Protein AF-A0A972VVW3-F1 (afdb_monomer)

Foldseek 3Di:
DDPDDPPPDPPPPPPDPPDDCVCLVPPPDPVSVVVVVVVVVVVVCVVVVVVVVVVD

Mean predicted aligned error: 14.83 Å

Radius of gyration: 24.42 Å; Cα contacts (8 Å, |Δi|>4): 8; chains: 1; bounding box: 31×26×82 Å

InterPro domains:
  IPR036927 Cytochrome c oxidase-like, subunit I superfamily [G3DSA:1.20.210.10] (7-56)
  IPR036927 Cytochrome c oxidase-like, subunit I superfamily [SSF81442] (21-56)

Organism: NCBI:txid2030880

Sequence (56 aa):
MSAIIEEHHHDDHHHGPAKGLMRWVYTTNHKDIGTLYLWFSFAMFLLGGTFALVIR

Solvent-accessible surface area (backbone atoms only — not comparable to full-atom values): 3696 Å² total; per-residue (Å²): 138,82,84,72,79,86,77,76,75,81,72,82,80,82,78,67,77,78,84,54,69,66,46,62,73,69,45,87,46,69,69,58,44,49,52,53,50,52,50,54,52,50,51,51,48,51,55,53,50,50,53,53,60,71,77,102

pLDDT: mean 71.35, std 14.85, range [44.91, 92.88]

Secondary structure (DSSP, 8-state):
-------------------SHHHHHH---HHHHHHHHHHHHHHHHHHHHHHHHHH-

Structure (mmCIF, N/CA/C/O backbone):
data_AF-A0A972VVW3-F1
#
_entry.id   AF-A0A972VVW3-F1
#
loop_
_atom_site.group_PDB
_atom_site.id
_atom_site.type_symbol
_atom_site.label_atom_id
_atom_site.label_alt_id
_atom_site.label_comp_id
_atom_site.label_asym_id
_atom_site.label_entity_id
_atom_site.label_seq_id
_atom_site.pdbx_PDB_ins_code
_atom_site.Cartn_x
_atom_site.Cartn_y
_atom_site.Cartn_z
_atom_site.occupancy
_atom_site.B_iso_or_equiv
_atom_site.auth_seq_id
_atom_site.auth_comp_id
_atom_site.auth_asym_id
_atom_site.auth_atom_id
_atom_site.pdbx_PDB_model_num
ATOM 1 N N . MET A 1 1 ? 5.326 17.153 -61.927 1.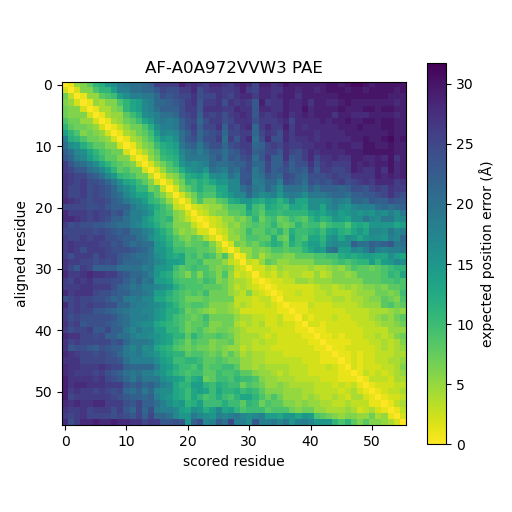00 44.91 1 MET A N 1
ATOM 2 C CA . MET A 1 1 ? 5.679 17.749 -60.623 1.00 44.91 1 MET A CA 1
ATOM 3 C C . MET A 1 1 ? 4.639 17.292 -59.616 1.00 44.91 1 MET A C 1
ATOM 5 O O . MET A 1 1 ? 3.620 17.943 -59.443 1.00 44.91 1 MET A O 1
ATOM 9 N N . SER A 1 2 ? 4.836 16.100 -59.060 1.00 46.78 2 SER A N 1
ATOM 10 C CA . SER A 1 2 ? 4.022 15.548 -57.978 1.00 46.78 2 SER A CA 1
ATOM 11 C C . SER A 1 2 ? 4.538 16.131 -56.668 1.00 46.78 2 SER A C 1
ATOM 13 O O . SER A 1 2 ? 5.574 15.694 -56.170 1.00 46.78 2 SER A O 1
ATOM 15 N N . ALA A 1 3 ? 3.853 17.140 -56.137 1.00 56.47 3 ALA A N 1
ATOM 16 C CA . ALA A 1 3 ? 4.007 17.492 -54.734 1.00 56.47 3 ALA A CA 1
ATOM 17 C C . ALA A 1 3 ? 3.339 16.369 -53.930 1.00 56.47 3 ALA A C 1
ATOM 19 O O . ALA A 1 3 ? 2.121 16.341 -53.771 1.00 56.47 3 ALA A O 1
ATOM 20 N N . ILE A 1 4 ? 4.138 15.375 -53.547 1.00 60.16 4 ILE A N 1
ATOM 21 C CA . ILE A 1 4 ? 3.747 14.378 -52.557 1.00 60.16 4 ILE A CA 1
ATOM 22 C C . I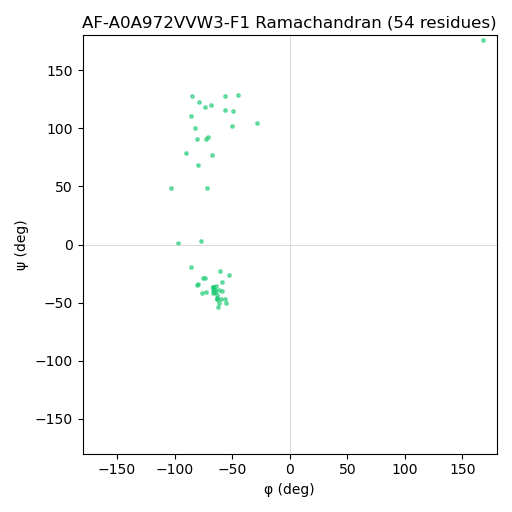LE A 1 4 ? 3.668 15.137 -51.236 1.00 60.16 4 ILE A C 1
ATOM 24 O O . ILE A 1 4 ? 4.627 15.781 -50.822 1.00 60.16 4 ILE A O 1
ATOM 28 N N . ILE A 1 5 ? 2.477 15.119 -50.654 1.00 59.69 5 ILE A N 1
ATOM 29 C CA . ILE A 1 5 ? 2.151 15.672 -49.348 1.00 59.69 5 ILE A CA 1
ATOM 30 C C . ILE A 1 5 ? 3.084 15.014 -48.326 1.00 59.69 5 ILE A C 1
ATOM 32 O O . ILE A 1 5 ? 3.038 13.802 -48.132 1.00 59.69 5 ILE A O 1
ATOM 36 N N . GLU A 1 6 ? 3.946 15.808 -47.700 1.00 59.56 6 GLU A N 1
ATOM 37 C CA . GLU A 1 6 ? 4.760 15.386 -46.562 1.00 59.56 6 GLU A CA 1
ATOM 38 C C . GLU A 1 6 ? 3.881 15.420 -45.301 1.00 59.56 6 GLU A C 1
ATOM 40 O O . GLU A 1 6 ? 4.036 16.263 -44.424 1.00 59.56 6 GLU A O 1
ATOM 45 N N . GLU A 1 7 ? 2.899 14.518 -45.233 1.00 60.59 7 GLU A N 1
ATOM 46 C CA . GLU A 1 7 ? 2.274 14.133 -43.966 1.00 60.59 7 GLU A CA 1
ATOM 47 C C . GLU A 1 7 ? 3.062 12.957 -43.406 1.00 60.59 7 GLU A C 1
ATOM 49 O O . GLU A 1 7 ? 2.687 11.790 -43.522 1.00 60.59 7 GLU A O 1
ATOM 54 N N . HIS A 1 8 ? 4.204 13.268 -42.804 1.00 55.91 8 HIS A N 1
ATOM 55 C CA . HIS A 1 8 ? 4.828 12.323 -41.900 1.00 55.91 8 HIS A CA 1
ATOM 56 C C . HIS A 1 8 ? 4.108 12.452 -40.557 1.00 55.91 8 HIS A C 1
ATOM 58 O O . HIS A 1 8 ? 4.434 13.295 -39.722 1.00 55.91 8 HIS A O 1
ATOM 64 N N . HIS A 1 9 ? 3.062 11.643 -40.389 1.00 51.56 9 HIS A N 1
ATOM 65 C CA . HIS A 1 9 ? 2.523 11.291 -39.085 1.00 51.56 9 HIS A CA 1
ATOM 66 C C . HIS A 1 9 ? 3.685 10.852 -38.191 1.00 51.56 9 HIS A C 1
ATOM 68 O O . HIS A 1 9 ? 4.353 9.856 -38.458 1.00 51.56 9 HIS A O 1
ATOM 74 N N . HIS A 1 10 ? 3.955 11.617 -37.138 1.00 57.22 10 HIS A N 1
ATOM 75 C CA . HIS A 1 10 ? 4.811 11.148 -36.063 1.00 57.22 10 HIS A CA 1
ATOM 76 C C . HIS A 1 10 ? 4.011 10.105 -35.286 1.00 57.22 10 HIS A C 1
ATOM 78 O O . HIS A 1 10 ? 3.249 10.447 -34.384 1.00 57.22 10 HIS A O 1
ATOM 84 N N . ASP A 1 11 ? 4.158 8.851 -35.712 1.00 56.31 11 ASP A N 1
ATOM 85 C CA . ASP A 1 11 ? 3.681 7.665 -35.021 1.00 56.31 11 ASP A CA 1
ATOM 86 C C . ASP A 1 11 ? 4.010 7.743 -33.527 1.00 56.31 11 ASP A C 1
ATOM 88 O O . ASP A 1 11 ? 5.148 7.985 -33.108 1.00 56.31 11 ASP A O 1
ATOM 92 N N . ASP A 1 12 ? 2.974 7.521 -32.727 1.00 56.75 12 ASP A N 1
ATOM 93 C CA . ASP A 1 12 ? 3.021 7.384 -31.287 1.00 56.75 12 ASP A CA 1
ATOM 94 C C . ASP A 1 12 ? 4.104 6.378 -30.866 1.00 56.75 12 ASP A C 1
ATOM 96 O O . ASP A 1 12 ? 3.928 5.157 -30.896 1.00 56.75 12 ASP A O 1
ATOM 100 N N . HIS A 1 13 ? 5.246 6.895 -30.413 1.00 55.09 13 HIS A N 1
ATOM 101 C CA . HIS A 1 13 ? 6.293 6.113 -29.768 1.00 55.09 13 HIS A CA 1
ATOM 102 C C . HIS A 1 13 ? 5.803 5.577 -28.406 1.00 55.09 13 HIS A C 1
ATOM 104 O O . HIS A 1 13 ? 6.185 6.058 -27.336 1.00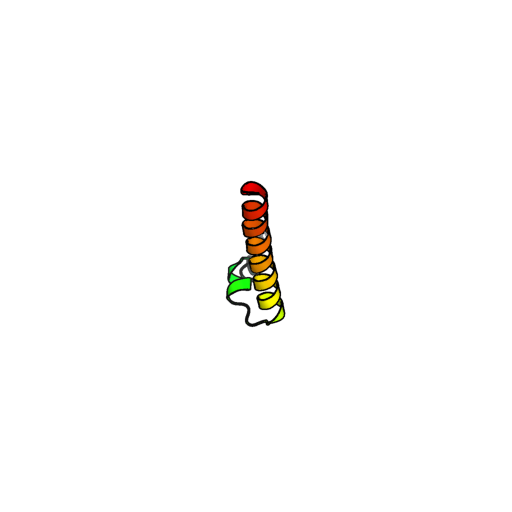 55.09 13 HIS A O 1
ATOM 110 N N . HIS A 1 14 ? 4.985 4.522 -28.427 1.00 53.31 14 HIS A N 1
ATOM 111 C CA . HIS A 1 14 ? 4.549 3.733 -27.270 1.00 53.31 14 HIS A CA 1
ATOM 112 C C . HIS A 1 14 ? 5.677 2.843 -26.696 1.00 53.31 14 HIS A C 1
ATOM 114 O O . HIS A 1 14 ? 5.478 1.668 -26.402 1.00 53.31 14 HIS A O 1
ATOM 120 N N . HIS A 1 15 ? 6.870 3.394 -26.461 1.00 52.34 15 HIS A N 1
ATOM 121 C CA . HIS A 1 15 ? 7.967 2.709 -25.757 1.00 52.34 15 HIS A CA 1
ATOM 122 C C . HIS A 1 15 ? 8.121 3.207 -24.312 1.00 52.34 15 HIS A C 1
ATOM 124 O O . HIS A 1 15 ? 9.210 3.530 -23.844 1.00 52.34 15 HIS A O 1
ATOM 130 N N . GLY A 1 16 ? 7.012 3.272 -23.573 1.00 56.75 16 GLY A N 1
ATOM 131 C CA . GLY A 1 16 ? 7.058 3.455 -22.124 1.00 56.75 16 GLY A CA 1
ATOM 132 C C . GLY A 1 16 ? 7.245 2.101 -21.428 1.00 56.75 16 GLY A C 1
ATOM 133 O O . GLY A 1 16 ? 6.439 1.208 -21.686 1.00 56.75 16 GLY A O 1
ATOM 134 N N . PRO A 1 17 ? 8.234 1.914 -20.529 1.00 57.88 17 PRO A N 1
ATOM 135 C CA . PRO A 1 17 ? 8.420 0.651 -19.814 1.00 57.88 17 PRO A CA 1
ATOM 136 C C . PRO A 1 17 ? 7.127 0.290 -19.083 1.00 57.88 17 PRO A C 1
ATOM 138 O O . PRO A 1 17 ? 6.599 1.142 -18.359 1.00 57.88 17 PRO A O 1
ATOM 141 N N . ALA A 1 18 ? 6.637 -0.940 -19.296 1.00 55.81 18 ALA A N 1
ATOM 142 C CA . ALA A 1 18 ? 5.372 -1.485 -18.797 1.00 55.81 18 ALA A CA 1
ATOM 143 C C . ALA A 1 18 ? 4.948 -0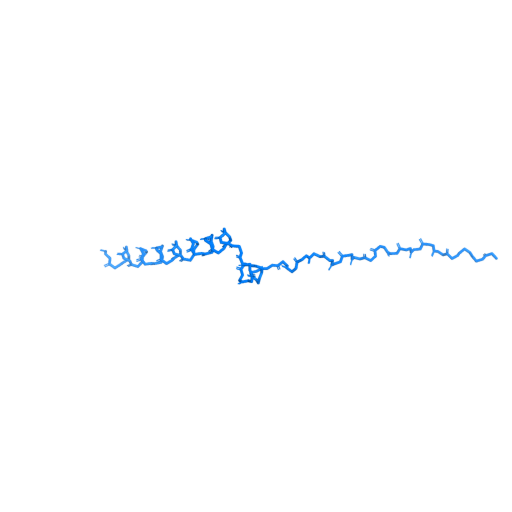.822 -17.475 1.00 55.81 18 ALA A C 1
ATOM 145 O O . ALA A 1 18 ? 5.562 -1.014 -16.419 1.00 55.81 18 ALA A O 1
ATOM 146 N N . LYS A 1 19 ? 3.960 0.070 -17.576 1.00 52.97 19 LYS A N 1
ATOM 147 C CA . LYS A 1 19 ? 3.465 0.887 -16.469 1.00 52.97 19 LYS A CA 1
ATOM 148 C C . LYS A 1 19 ? 2.427 0.043 -15.737 1.00 52.97 19 LYS A C 1
ATOM 150 O O . LYS A 1 19 ? 1.374 -0.236 -16.298 1.00 52.97 19 LYS A O 1
ATOM 155 N N . GLY A 1 20 ? 2.719 -0.397 -14.515 1.00 61.91 20 GLY A N 1
ATOM 156 C CA . GLY A 1 20 ? 1.737 -1.124 -13.711 1.00 61.91 20 GLY A CA 1
ATOM 157 C C . GLY A 1 20 ? 2.313 -1.810 -12.479 1.00 61.91 20 GLY A C 1
ATOM 158 O O . GLY A 1 20 ? 3.528 -1.841 -12.278 1.00 61.91 20 GLY A O 1
ATOM 159 N N . LEU A 1 21 ? 1.416 -2.405 -11.685 1.00 60.09 21 LEU A N 1
ATOM 160 C CA . LEU A 1 21 ? 1.724 -3.247 -10.519 1.00 60.09 21 LEU A CA 1
ATOM 161 C C . LEU A 1 21 ? 2.702 -4.384 -10.862 1.00 60.09 21 LEU A C 1
ATOM 163 O O . LEU A 1 21 ? 3.485 -4.791 -10.015 1.00 60.09 21 LEU A O 1
ATOM 167 N N . MET A 1 22 ? 2.745 -4.823 -12.126 1.00 58.09 22 MET A N 1
ATOM 168 C CA . MET A 1 22 ? 3.741 -5.782 -12.620 1.00 58.09 22 MET A CA 1
ATOM 169 C C . MET A 1 22 ? 5.185 -5.288 -12.458 1.00 58.09 22 MET A C 1
ATOM 171 O O . MET A 1 22 ? 6.062 -6.098 -12.183 1.00 58.09 22 MET A O 1
ATOM 175 N N . ARG A 1 23 ? 5.457 -3.975 -12.539 1.00 65.06 23 ARG A N 1
ATOM 176 C CA . ARG A 1 23 ? 6.796 -3.450 -12.229 1.00 65.06 23 ARG A CA 1
ATOM 177 C C . ARG A 1 23 ? 7.130 -3.616 -10.749 1.00 65.06 23 ARG A C 1
ATOM 179 O O . ARG A 1 23 ? 8.258 -3.944 -10.435 1.00 65.06 23 ARG A O 1
ATOM 186 N N . TRP A 1 24 ? 6.154 -3.452 -9.862 1.00 63.41 24 TRP A N 1
ATOM 187 C CA . TRP A 1 24 ? 6.334 -3.616 -8.417 1.00 63.41 24 TRP A CA 1
ATOM 188 C C . TRP A 1 24 ? 6.435 -5.084 -7.984 1.00 63.41 24 TRP A C 1
ATOM 190 O O . TRP A 1 24 ? 7.093 -5.379 -6.996 1.00 63.41 24 TRP A O 1
ATOM 200 N N . VAL A 1 25 ? 5.813 -6.008 -8.722 1.00 67.12 25 VAL A N 1
ATOM 201 C CA . VAL A 1 25 ? 5.899 -7.455 -8.454 1.00 67.12 25 VAL A CA 1
ATOM 202 C C . VAL A 1 25 ? 7.196 -8.058 -9.012 1.00 67.12 25 VAL A C 1
ATOM 204 O O . VAL A 1 25 ? 7.772 -8.939 -8.383 1.00 67.12 25 VAL A O 1
ATOM 207 N N . TYR A 1 26 ? 7.693 -7.563 -10.153 1.00 63.06 26 TYR A N 1
ATOM 208 C CA . TYR A 1 26 ? 8.945 -8.029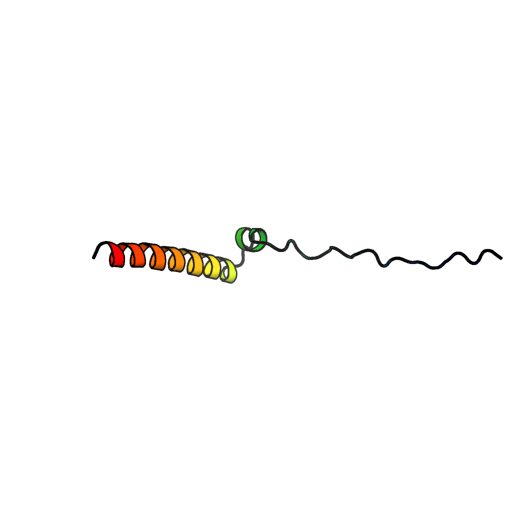 -10.771 1.00 63.06 26 TYR A CA 1
ATOM 209 C C . TYR A 1 26 ? 10.178 -7.164 -10.449 1.00 63.06 26 TYR A C 1
ATOM 211 O O . TYR A 1 26 ? 11.267 -7.450 -10.946 1.00 63.06 26 TYR A O 1
ATOM 219 N N . THR A 1 27 ? 10.057 -6.108 -9.638 1.00 64.94 27 THR A N 1
ATOM 220 C CA . THR A 1 27 ? 11.224 -5.318 -9.209 1.00 64.94 27 THR A CA 1
ATOM 221 C C . THR A 1 27 ? 12.030 -6.116 -8.179 1.00 64.94 27 THR A C 1
ATOM 223 O O . THR A 1 27 ? 11.556 -6.454 -7.100 1.00 64.94 27 THR A O 1
ATOM 226 N N . THR A 1 28 ? 13.285 -6.432 -8.499 1.00 63.72 28 THR A N 1
ATOM 227 C CA . THR A 1 28 ? 14.248 -7.048 -7.561 1.00 63.72 28 THR A CA 1
ATOM 228 C C . THR A 1 28 ? 14.824 -6.021 -6.568 1.00 63.72 28 THR A C 1
ATOM 230 O O . THR A 1 28 ? 15.690 -6.334 -5.752 1.00 63.72 28 THR A O 1
ATOM 233 N N . ASN A 1 29 ? 14.374 -4.764 -6.610 1.00 71.25 29 ASN A N 1
ATOM 234 C CA . ASN A 1 29 ? 14.873 -3.725 -5.723 1.00 71.25 29 ASN A CA 1
ATOM 235 C C . ASN A 1 29 ? 14.245 -3.843 -4.323 1.00 71.25 29 ASN A C 1
ATOM 237 O O . ASN A 1 29 ? 13.030 -3.744 -4.156 1.00 71.25 29 ASN A O 1
ATOM 241 N N . HIS A 1 30 ? 15.087 -3.985 -3.297 1.00 77.81 30 HIS A N 1
ATOM 242 C CA . HIS A 1 30 ? 14.665 -4.067 -1.895 1.00 77.81 30 HIS A CA 1
ATOM 243 C C . HIS A 1 30 ? 13.910 -2.816 -1.404 1.00 77.81 30 HIS A C 1
ATOM 245 O O . HIS A 1 30 ? 13.135 -2.915 -0.455 1.00 77.81 30 HIS A O 1
ATOM 251 N N . LYS A 1 31 ? 14.096 -1.650 -2.041 1.00 71.62 31 LYS A N 1
ATOM 252 C CA . LYS A 1 31 ? 13.378 -0.407 -1.698 1.00 71.62 31 LYS A CA 1
ATOM 253 C C . LYS A 1 31 ? 11.918 -0.452 -2.143 1.00 71.62 31 LYS A C 1
ATOM 255 O O . LYS A 1 31 ? 11.031 -0.074 -1.380 1.00 71.62 31 LYS A O 1
ATOM 260 N N . ASP A 1 32 ? 11.657 -0.983 -3.329 1.00 75.75 32 ASP A N 1
ATOM 261 C CA . ASP A 1 32 ? 10.299 -1.096 -3.864 1.00 75.75 32 ASP A CA 1
ATOM 262 C C . ASP A 1 32 ? 9.546 -2.247 -3.183 1.00 75.75 32 ASP A C 1
ATOM 264 O O . ASP A 1 32 ? 8.396 -2.084 -2.773 1.00 75.75 32 ASP A O 1
ATOM 268 N N . ILE A 1 33 ? 10.237 -3.378 -2.971 1.00 79.00 33 ILE A N 1
ATOM 269 C CA . ILE A 1 33 ? 9.740 -4.514 -2.185 1.00 79.00 33 ILE A CA 1
ATOM 270 C C . ILE A 1 33 ? 9.344 -4.045 -0.784 1.00 79.00 33 ILE A C 1
ATOM 272 O O . ILE A 1 33 ? 8.217 -4.284 -0.354 1.00 79.00 33 ILE A O 1
ATOM 276 N N . GLY A 1 34 ? 10.227 -3.316 -0.093 1.00 83.75 34 GLY A N 1
ATOM 277 C CA . GLY A 1 34 ? 9.943 -2.795 1.244 1.00 83.75 34 GLY A CA 1
ATOM 278 C C . GLY A 1 34 ? 8.714 -1.884 1.274 1.00 83.75 34 GLY A C 1
ATOM 279 O O . GLY A 1 34 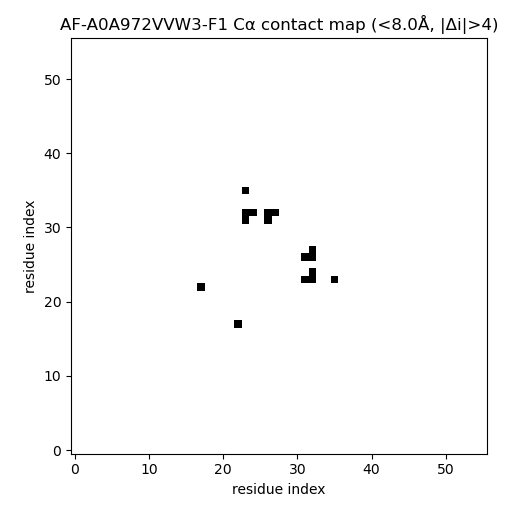? 7.880 -2.004 2.168 1.00 83.75 34 GLY A O 1
ATOM 280 N N . THR A 1 35 ? 8.550 -1.035 0.259 1.00 81.69 35 THR A N 1
ATOM 281 C CA . THR A 1 35 ? 7.394 -0.134 0.142 1.00 81.69 35 THR A CA 1
ATOM 282 C C . THR A 1 35 ? 6.086 -0.909 -0.083 1.00 81.69 35 THR A C 1
ATOM 284 O O . THR A 1 35 ? 5.058 -0.561 0.500 1.00 81.69 35 THR A O 1
ATOM 287 N N . LEU A 1 36 ? 6.122 -2.005 -0.850 1.00 83.12 36 LEU A N 1
ATOM 288 C CA . LEU A 1 36 ? 4.969 -2.888 -1.057 1.00 83.12 36 LEU A CA 1
ATOM 289 C C . LEU A 1 36 ? 4.563 -3.619 0.239 1.00 83.12 36 LEU A C 1
ATOM 291 O O . LEU A 1 36 ? 3.377 -3.677 0.567 1.00 83.12 36 LEU A O 1
ATOM 295 N N . TYR A 1 37 ? 5.539 -4.111 1.013 1.00 83.62 37 TYR A N 1
ATOM 296 C CA . TYR A 1 37 ? 5.299 -4.718 2.332 1.00 83.62 37 TYR A CA 1
ATOM 297 C C . TYR A 1 37 ? 4.764 -3.710 3.353 1.00 83.62 37 TYR A C 1
ATOM 299 O O . TYR A 1 37 ? 3.876 -4.046 4.140 1.00 83.62 37 TYR A O 1
ATOM 307 N N . LEU A 1 38 ? 5.276 -2.476 3.345 1.00 89.25 38 LEU A N 1
ATOM 308 C CA . LEU A 1 38 ? 4.813 -1.420 4.244 1.00 89.25 38 LEU A CA 1
ATOM 309 C C . LEU A 1 38 ? 3.343 -1.080 3.972 1.00 89.25 38 LEU A C 1
ATOM 311 O O . LEU A 1 38 ? 2.554 -0.998 4.907 1.00 89.25 38 LEU A O 1
ATOM 315 N N . TRP A 1 39 ? 2.956 -0.966 2.696 1.00 87.19 39 TRP A N 1
ATOM 316 C CA . TRP A 1 39 ? 1.555 -0.754 2.326 1.00 87.19 39 TRP A CA 1
ATOM 317 C C . TRP A 1 39 ? 0.706 -1.946 2.776 1.00 87.19 39 TRP A C 1
ATOM 319 O O . TRP A 1 39 ? -0.248 -1.776 3.527 1.00 87.19 39 TRP A O 1
ATOM 329 N N . PHE A 1 40 ? 1.077 -3.172 2.401 1.00 89.44 40 PHE A N 1
ATOM 330 C CA . PHE A 1 40 ? 0.312 -4.371 2.755 1.00 89.44 40 PHE A CA 1
ATOM 331 C C . PHE A 1 40 ? 0.104 -4.535 4.272 1.00 89.44 40 PHE A C 1
ATOM 333 O O . PHE A 1 40 ? -1.015 -4.773 4.730 1.00 89.44 40 PHE A O 1
ATOM 340 N N . SER A 1 41 ? 1.167 -4.365 5.062 1.00 88.31 41 SER A N 1
ATOM 341 C CA . SER A 1 41 ? 1.091 -4.439 6.526 1.00 88.31 41 SER A CA 1
ATOM 342 C C . SER A 1 41 ? 0.254 -3.305 7.120 1.00 88.31 41 SER A C 1
ATOM 344 O O . SER A 1 41 ? -0.539 -3.551 8.025 1.00 88.31 41 SER A O 1
ATOM 346 N N . PHE A 1 42 ? 0.346 -2.092 6.573 1.00 92.88 42 PHE A N 1
ATOM 347 C CA . PHE A 1 42 ? -0.497 -0.968 6.973 1.00 92.88 42 PHE A CA 1
ATOM 348 C C . PHE A 1 42 ? -1.982 -1.203 6.648 1.00 92.88 42 PHE A C 1
ATOM 350 O O . PHE A 1 42 ? -2.837 -0.944 7.493 1.00 92.88 42 PHE A O 1
ATOM 357 N N . ALA A 1 43 ? -2.304 -1.773 5.481 1.00 92.44 43 ALA A N 1
ATOM 358 C CA . ALA A 1 43 ? -3.670 -2.166 5.128 1.00 92.44 43 ALA A CA 1
ATOM 359 C C . ALA A 1 43 ? -4.242 -3.185 6.118 1.00 92.44 43 ALA A C 1
ATOM 361 O O . ALA A 1 43 ? -5.365 -3.025 6.590 1.00 92.44 43 ALA A O 1
ATOM 362 N N . MET A 1 44 ? -3.463 -4.219 6.452 1.00 89.38 44 MET A N 1
ATOM 363 C CA . MET A 1 44 ? -3.872 -5.246 7.413 1.00 89.38 44 MET A CA 1
ATOM 364 C C . MET A 1 44 ? -4.002 -4.688 8.831 1.00 89.38 44 MET A C 1
ATOM 366 O O . MET A 1 44 ? -4.927 -5.063 9.548 1.00 89.38 44 MET A O 1
ATOM 370 N N . PHE A 1 45 ? -3.130 -3.757 9.223 1.00 92.25 45 PHE A N 1
ATOM 371 C CA . PHE A 1 45 ? -3.233 -3.049 10.495 1.00 92.25 45 PHE A CA 1
ATOM 372 C C . PHE A 1 45 ? -4.512 -2.211 10.578 1.00 92.25 45 PHE A C 1
ATOM 374 O O . PHE A 1 45 ? -5.222 -2.296 11.576 1.00 92.25 45 PHE A O 1
ATOM 381 N N . LEU A 1 46 ? -4.839 -1.443 9.534 1.00 92.88 46 LEU A N 1
ATOM 382 C CA . LEU A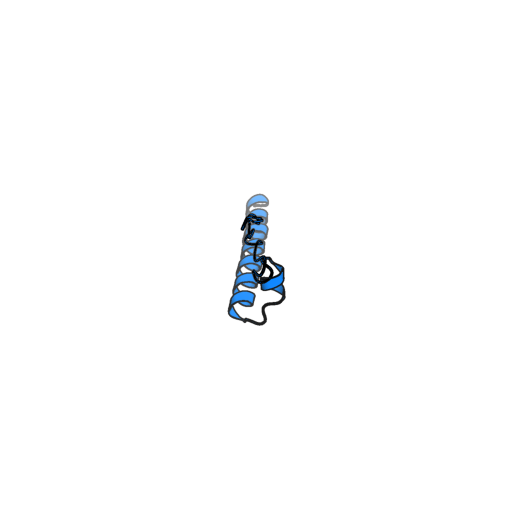 1 46 ? -6.086 -0.681 9.485 1.00 92.88 46 LEU A CA 1
ATOM 383 C C . LEU A 1 46 ? -7.300 -1.609 9.491 1.00 92.88 46 LEU A C 1
ATOM 385 O O . LEU A 1 46 ? -8.205 -1.402 10.284 1.00 92.88 46 LEU A O 1
ATOM 389 N N . LEU A 1 47 ? -7.301 -2.663 8.676 1.00 92.50 47 LEU A N 1
ATOM 390 C CA . LEU A 1 47 ? -8.409 -3.613 8.602 1.00 92.50 47 LEU A CA 1
ATOM 391 C C . LEU A 1 47 ? -8.641 -4.323 9.947 1.00 92.50 47 LEU A C 1
ATOM 393 O O . LEU A 1 47 ? -9.758 -4.332 10.462 1.00 92.50 47 LEU A O 1
ATOM 397 N N . GLY A 1 48 ? -7.583 -4.870 10.551 1.00 90.00 48 GLY A N 1
ATOM 398 C CA . GLY A 1 48 ? -7.643 -5.526 11.858 1.00 90.00 48 GLY A CA 1
ATOM 399 C C . GLY A 1 48 ? -7.964 -4.557 12.998 1.00 90.00 48 GLY A C 1
ATOM 400 O O . GLY A 1 48 ? -8.761 -4.883 13.875 1.00 90.00 48 GLY A O 1
ATOM 401 N N . GLY A 1 49 ? -7.405 -3.346 12.963 1.00 89.12 49 GLY A N 1
ATOM 402 C CA . GLY A 1 49 ? -7.685 -2.284 13.928 1.00 89.12 49 GLY A CA 1
ATOM 403 C C . GLY A 1 49 ? -9.127 -1.783 13.848 1.00 89.12 49 GLY A C 1
ATOM 404 O O . GLY A 1 49 ? -9.772 -1.606 14.880 1.00 89.12 49 GLY A O 1
ATOM 405 N N . THR A 1 50 ? -9.671 -1.621 12.640 1.00 91.19 50 THR A N 1
ATOM 406 C CA . THR A 1 50 ? -11.082 -1.284 12.427 1.00 91.19 50 THR A CA 1
ATOM 407 C C . THR A 1 50 ? -11.988 -2.392 12.949 1.00 91.19 50 THR A C 1
ATOM 409 O O . THR A 1 50 ? -12.925 -2.093 13.684 1.00 91.19 50 THR A O 1
ATOM 412 N N . PHE A 1 51 ? -11.701 -3.666 12.663 1.00 87.94 51 PHE A N 1
ATOM 413 C CA . PHE A 1 51 ? -12.483 -4.769 13.233 1.00 87.94 5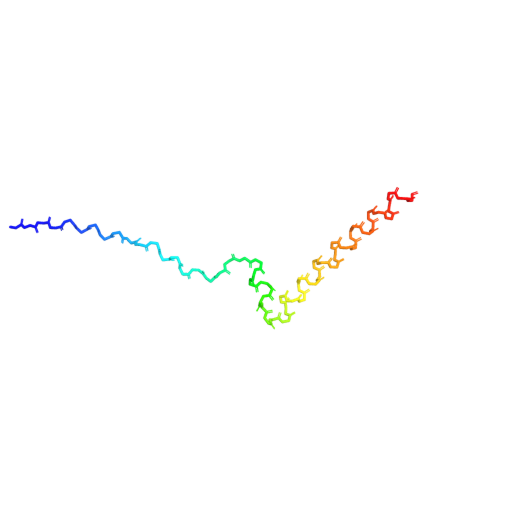1 PHE A CA 1
ATOM 414 C C . PHE A 1 51 ? -12.406 -4.818 14.765 1.00 87.94 51 PHE A C 1
ATOM 416 O O . PHE A 1 51 ? -13.427 -5.033 15.415 1.00 87.94 51 PHE A O 1
ATOM 423 N N . ALA A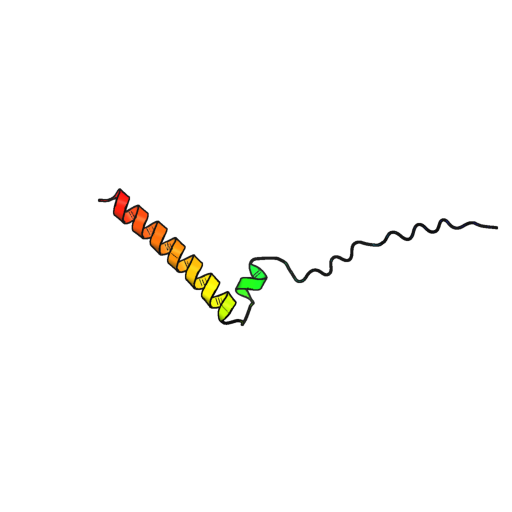 1 52 ? -11.239 -4.546 15.352 1.00 84.69 52 ALA A N 1
ATOM 424 C CA . ALA A 1 52 ? -11.087 -4.456 16.802 1.00 84.69 52 ALA A CA 1
ATOM 425 C C . ALA A 1 52 ? -11.889 -3.293 17.417 1.00 84.69 52 ALA A C 1
ATOM 427 O O . ALA A 1 52 ? -12.423 -3.444 18.511 1.00 84.69 52 ALA A O 1
ATOM 428 N N . LEU A 1 53 ? -12.003 -2.156 16.721 1.00 83.94 53 LEU A N 1
ATOM 429 C CA . LEU A 1 53 ? -12.813 -1.000 17.133 1.00 83.94 53 LEU A CA 1
ATOM 430 C C . LEU A 1 53 ? -14.323 -1.214 16.974 1.00 83.94 53 LEU A C 1
ATOM 432 O O . LEU A 1 53 ? -15.078 -0.591 17.704 1.00 83.94 53 LEU A O 1
ATOM 436 N N . VAL A 1 54 ? -14.761 -2.038 16.017 1.00 85.56 54 VAL A N 1
ATOM 437 C CA . VAL A 1 54 ? -16.189 -2.334 15.779 1.00 85.56 54 VAL A CA 1
ATOM 438 C C . VAL A 1 54 ? -16.733 -3.363 16.772 1.00 85.56 54 VAL A C 1
ATOM 440 O O . VAL A 1 54 ? -17.907 -3.313 17.126 1.00 85.56 54 VAL A O 1
ATOM 443 N N . ILE A 1 55 ? -15.902 -4.322 17.186 1.00 82.69 55 ILE A N 1
ATOM 444 C CA . ILE A 1 55 ? -16.296 -5.395 18.116 1.00 82.69 55 ILE A CA 1
ATOM 445 C C . ILE A 1 55 ? -16.165 -4.953 19.585 1.00 82.69 55 ILE A C 1
ATOM 447 O O . ILE A 1 55 ? -16.770 -5.562 20.468 1.00 82.69 55 ILE A O 1
ATOM 451 N N . ARG A 1 56 ? -15.382 -3.906 19.849 1.00 68.94 56 ARG A N 1
ATOM 452 C CA . ARG A 1 56 ? -15.282 -3.253 21.158 1.00 68.94 56 ARG A CA 1
ATOM 453 C C . ARG A 1 56 ? -16.391 -2.226 21.350 1.00 68.94 56 ARG A C 1
ATOM 455 O O . ARG A 1 56 ? -16.857 -2.130 22.506 1.00 68.94 56 ARG A O 1
#